Protein AF-A0A944CQL5-F1 (afdb_monomer)

Foldseek 3Di:
DPPLLVVLLVVLVVLLVLLVVLLVVCVVPVVSLVVLLVSLVVVVVQVPDVVSVVSLVVNDPVVSSVVSVVSNVVSVVSSVVSSVVVCVVCVVVVHDDDDCVVVVVVVVCCVVPVPPDD

Organism: NCBI:txid308892

Secondary structure (DSSP, 8-state):
--HHHHHHHHHHHHHHHHHHHHHHHHHH-GGGHHHHHHHHHHHHHHHH-HHHHHHHHH---HHHHHHHHHHHHHHHHHHHHHHHHHHHHHHHTTPPP--THHHHHHHHHHHHHTT---

Sequence (118 aa):
MNNFNNEIKLILQQYLEKFEAHYERLLQDNQYIEALETLMDDYSEFILNPIYEQQFNAWRDVEEKAQLIKSLQYITAQCVKQVEVIRARRLLDGQASTTGYFDNIEHCIDEEFGQCSI

Solvent-accessible surface area (backbone atoms only — not comparable to full-atom values): 6757 Å² total; per-residue (Å²): 143,73,66,61,49,57,49,50,51,50,52,54,50,53,50,43,55,49,50,54,55,44,46,57,48,32,75,76,37,73,84,43,46,65,64,43,51,52,52,50,41,56,47,51,55,50,69,68,32,68,69,52,46,54,39,53,70,64,42,76,58,61,67,62,50,52,51,52,49,52,51,40,56,52,53,52,52,51,44,53,53,52,52,50,55,52,46,55,49,36,49,76,72,72,43,86,86,86,73,70,65,50,56,58,51,51,48,54,46,41,70,74,49,65,75,67,80,127

pLDDT: mean 84.09, std 16.55, range [43.31, 98.5]

Structure (mmCIF, N/CA/C/O backbone):
data_AF-A0A944CQL5-F1
#
_entry.id   AF-A0A944CQL5-F1
#
loop_
_atom_site.group_PDB
_atom_site.id
_atom_site.type_symbol
_atom_site.label_atom_id
_atom_site.label_alt_id
_atom_site.label_comp_id
_atom_site.label_asym_id
_atom_site.label_entity_id
_atom_site.label_seq_id
_atom_site.pdbx_PDB_ins_code
_atom_site.Cartn_x
_atom_site.Cartn_y
_atom_site.Cartn_z
_atom_site.occupancy
_atom_site.B_iso_or_equiv
_atom_site.auth_seq_id
_atom_site.auth_comp_id
_atom_site.auth_asym_id
_atom_site.auth_atom_id
_atom_site.pdbx_PDB_model_num
ATOM 1 N N . MET A 1 1 ? 15.045 3.499 -25.704 1.00 43.31 1 MET A N 1
ATOM 2 C CA . MET A 1 1 ? 14.428 2.511 -24.792 1.00 43.31 1 MET A CA 1
ATOM 3 C C . MET A 1 1 ? 14.916 2.798 -23.379 1.00 43.31 1 MET A C 1
ATOM 5 O O . MET A 1 1 ? 16.031 2.419 -23.070 1.00 43.31 1 MET A O 1
ATOM 9 N N . ASN A 1 2 ? 14.153 3.566 -22.591 1.00 49.09 2 ASN A N 1
ATOM 10 C CA . ASN A 1 2 ? 14.445 3.865 -21.174 1.00 49.09 2 ASN A CA 1
ATOM 11 C C . ASN A 1 2 ? 13.191 4.298 -20.369 1.00 49.09 2 ASN A C 1
ATOM 13 O O . ASN A 1 2 ? 13.321 4.681 -19.215 1.00 49.09 2 ASN A O 1
ATOM 17 N N . ASN A 1 3 ? 11.983 4.260 -20.955 1.00 55.84 3 ASN A N 1
ATOM 18 C CA . ASN A 1 3 ? 10.783 4.836 -20.323 1.00 55.84 3 ASN A CA 1
ATOM 19 C C . ASN A 1 3 ? 10.153 3.938 -19.246 1.00 55.84 3 ASN A C 1
ATOM 21 O O . ASN A 1 3 ? 9.703 4.451 -18.231 1.00 55.84 3 ASN A O 1
ATOM 25 N N . PHE A 1 4 ? 10.179 2.614 -19.422 1.00 56.41 4 PHE A N 1
ATOM 26 C CA . PHE A 1 4 ? 9.483 1.676 -18.527 1.00 56.41 4 PHE A CA 1
ATOM 27 C C . PHE A 1 4 ? 10.070 1.615 -17.105 1.00 56.41 4 PHE A C 1
ATOM 29 O O . PHE A 1 4 ? 9.330 1.479 -16.138 1.00 56.41 4 PHE A O 1
ATOM 36 N N . ASN A 1 5 ? 11.390 1.778 -16.952 1.00 61.25 5 ASN A N 1
ATOM 37 C CA . ASN A 1 5 ? 12.034 1.735 -15.631 1.00 61.25 5 ASN A CA 1
ATOM 38 C C . ASN A 1 5 ? 11.636 2.924 -14.747 1.00 61.25 5 ASN A C 1
ATOM 40 O O . ASN A 1 5 ? 11.541 2.781 -13.532 1.00 61.25 5 ASN A O 1
ATOM 44 N N . ASN A 1 6 ? 11.394 4.091 -15.350 1.00 74.12 6 ASN A N 1
ATOM 45 C CA . ASN A 1 6 ? 10.967 5.274 -14.605 1.00 74.12 6 ASN A CA 1
ATOM 46 C C . ASN A 1 6 ? 9.493 5.186 -14.191 1.00 74.12 6 ASN A C 1
ATOM 48 O O . ASN A 1 6 ? 9.120 5.751 -13.169 1.00 74.12 6 ASN A O 1
ATOM 52 N N . GLU A 1 7 ? 8.672 4.470 -14.960 1.00 86.50 7 GLU A N 1
ATOM 53 C CA . GLU A 1 7 ? 7.234 4.349 -14.717 1.00 86.50 7 GLU A CA 1
ATOM 54 C C . GLU A 1 7 ? 6.936 3.486 -13.486 1.00 86.50 7 GLU A C 1
ATOM 56 O O . GLU A 1 7 ? 6.270 3.955 -12.565 1.00 86.50 7 GLU A O 1
ATOM 61 N N . ILE A 1 8 ? 7.513 2.279 -13.398 1.00 92.75 8 ILE A N 1
ATOM 62 C CA . ILE A 1 8 ? 7.289 1.396 -12.241 1.00 92.75 8 ILE A CA 1
ATOM 63 C C . ILE A 1 8 ? 7.814 2.005 -10.938 1.00 92.75 8 ILE A C 1
ATOM 65 O O . ILE A 1 8 ? 7.157 1.935 -9.900 1.00 92.75 8 ILE A O 1
ATOM 69 N N . LYS A 1 9 ? 8.977 2.661 -11.000 1.00 93.69 9 LYS A N 1
ATOM 70 C CA . LYS A 1 9 ? 9.554 3.388 -9.870 1.00 93.69 9 LYS A CA 1
ATOM 71 C C . LYS A 1 9 ? 8.605 4.481 -9.384 1.00 93.69 9 LYS A C 1
ATOM 73 O O . LYS A 1 9 ? 8.340 4.557 -8.188 1.00 93.69 9 LYS A O 1
ATOM 78 N N . LEU A 1 10 ? 8.096 5.309 -10.298 1.00 94.56 10 LEU A N 1
ATOM 79 C CA . LEU A 1 10 ? 7.196 6.406 -9.952 1.00 94.56 10 LEU A CA 1
ATOM 80 C C . LEU A 1 10 ? 5.908 5.885 -9.306 1.00 94.56 10 LEU A C 1
ATOM 82 O O . LEU A 1 10 ? 5.462 6.445 -8.310 1.00 94.56 10 LEU A O 1
ATOM 86 N N . ILE A 1 11 ? 5.338 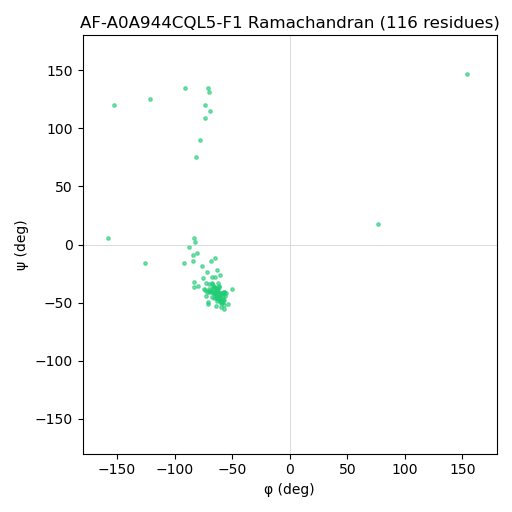4.799 -9.831 1.00 95.88 11 ILE A N 1
ATOM 87 C CA . ILE A 1 11 ? 4.137 4.179 -9.259 1.00 95.88 11 ILE A CA 1
ATOM 88 C C . ILE A 1 11 ? 4.410 3.687 -7.830 1.00 95.88 11 ILE A C 1
ATOM 90 O O . ILE A 1 11 ? 3.648 3.993 -6.917 1.00 95.88 11 ILE A O 1
ATOM 94 N N . LEU A 1 12 ? 5.523 2.982 -7.605 1.00 96.75 12 LEU A N 1
ATOM 95 C CA . LEU A 1 12 ? 5.907 2.506 -6.271 1.00 96.75 12 LEU A CA 1
ATOM 96 C C . LEU A 1 12 ? 6.156 3.661 -5.284 1.00 96.75 12 LEU A C 1
ATOM 98 O O . LEU A 1 12 ? 5.767 3.565 -4.122 1.00 96.75 12 LEU A O 1
ATOM 102 N N . GLN A 1 13 ? 6.756 4.765 -5.740 1.00 97.38 13 GLN A N 1
ATOM 103 C CA . GLN A 1 13 ? 6.922 5.979 -4.932 1.00 97.38 13 GLN A CA 1
ATOM 104 C C . GLN A 1 13 ? 5.572 6.609 -4.568 1.00 97.38 13 GLN A C 1
ATOM 106 O O . GLN A 1 13 ? 5.355 6.962 -3.414 1.00 97.38 13 GLN A O 1
ATOM 111 N N . GLN A 1 14 ? 4.635 6.676 -5.516 1.00 98.12 14 GLN A N 1
ATOM 112 C CA . GLN A 1 14 ? 3.282 7.167 -5.247 1.00 98.12 14 GLN A CA 1
ATOM 113 C C . GLN A 1 14 ? 2.537 6.284 -4.242 1.00 98.12 14 GLN A C 1
ATOM 115 O O . GLN A 1 14 ? 1.820 6.807 -3.393 1.00 98.12 14 GLN A O 1
ATOM 120 N N . TYR A 1 15 ? 2.691 4.958 -4.312 1.00 98.38 15 TYR A N 1
ATOM 121 C CA . TYR A 1 15 ? 2.127 4.069 -3.296 1.00 98.38 15 TYR A CA 1
ATOM 122 C C . TYR A 1 15 ? 2.744 4.318 -1.922 1.00 98.38 15 TYR A C 1
ATOM 124 O O . TYR A 1 15 ? 1.999 4.404 -0.952 1.00 98.38 15 TYR A O 1
ATOM 132 N N . LEU A 1 16 ? 4.067 4.491 -1.835 1.00 98.50 16 LEU A N 1
ATOM 133 C CA . LEU A 1 16 ? 4.739 4.805 -0.573 1.00 98.50 16 LEU A CA 1
ATOM 134 C C . LEU A 1 16 ? 4.168 6.085 0.057 1.00 98.50 16 LEU A C 1
ATOM 136 O O . LEU A 1 16 ? 3.714 6.045 1.198 1.00 98.50 16 LEU A O 1
ATOM 140 N N . GLU A 1 17 ? 4.098 7.177 -0.708 1.00 98.44 17 GLU A N 1
ATOM 141 C CA . GLU A 1 17 ? 3.552 8.459 -0.241 1.00 98.44 17 GLU A CA 1
ATOM 142 C C . GLU A 1 17 ? 2.083 8.340 0.197 1.00 98.44 17 GLU A C 1
ATOM 144 O O . GLU A 1 17 ? 1.678 8.890 1.224 1.00 98.44 17 GLU A O 1
ATOM 149 N N . LYS A 1 18 ? 1.266 7.595 -0.561 1.00 98.44 18 LYS A N 1
ATOM 150 C CA . LYS A 1 18 ? -0.132 7.334 -0.194 1.00 98.44 18 LYS A CA 1
ATOM 151 C C . LYS A 1 18 ? -0.223 6.541 1.107 1.00 98.44 18 LYS A C 1
ATOM 153 O O . LYS A 1 18 ? -1.005 6.919 1.975 1.00 98.44 18 LYS A O 1
ATOM 158 N N . PHE A 1 19 ? 0.563 5.478 1.270 1.00 98.38 19 PHE A N 1
ATOM 159 C CA . PHE A 1 19 ? 0.546 4.676 2.492 1.00 98.38 19 PHE A CA 1
ATOM 160 C C . PHE A 1 19 ? 0.950 5.502 3.709 1.00 98.38 19 PHE A C 1
ATOM 162 O O . PHE A 1 19 ? 0.250 5.460 4.716 1.00 98.38 19 PHE A O 1
ATOM 169 N N . GLU A 1 20 ? 2.017 6.296 3.610 1.00 98.31 20 GLU A N 1
ATOM 170 C CA . GLU A 1 20 ? 2.455 7.189 4.687 1.00 98.31 20 GLU A CA 1
ATOM 171 C C . GLU A 1 20 ? 1.343 8.180 5.069 1.00 98.31 20 GLU A C 1
ATOM 173 O O . GLU A 1 20 ? 0.953 8.257 6.235 1.00 98.31 20 GLU A O 1
ATOM 178 N N . ALA A 1 21 ? 0.742 8.857 4.086 1.00 97.88 21 ALA A N 1
ATOM 179 C CA . ALA A 1 21 ? -0.316 9.834 4.334 1.00 97.88 21 ALA A CA 1
ATOM 180 C C . ALA A 1 21 ? -1.595 9.211 4.927 1.00 97.88 21 ALA A C 1
ATOM 182 O O . ALA A 1 21 ? -2.211 9.783 5.830 1.00 97.88 21 ALA A O 1
ATOM 183 N N . HIS A 1 22 ? -2.027 8.051 4.423 1.00 97.31 22 HIS A N 1
ATOM 184 C CA . HIS A 1 22 ? -3.213 7.363 4.938 1.00 97.31 22 HIS A CA 1
ATOM 185 C C . HIS A 1 22 ? -2.969 6.781 6.332 1.00 97.31 22 HIS A C 1
ATOM 187 O O . HIS A 1 22 ? -3.849 6.874 7.188 1.00 97.31 22 HIS A O 1
ATOM 193 N N . TYR A 1 23 ? -1.775 6.245 6.586 1.00 97.38 23 TYR A N 1
ATOM 194 C CA . TYR A 1 23 ? -1.387 5.749 7.900 1.00 97.38 23 TYR A CA 1
ATOM 195 C C . TYR A 1 23 ? -1.376 6.870 8.945 1.00 97.38 23 TYR A C 1
ATOM 197 O O . TYR A 1 23 ? -1.980 6.724 10.006 1.00 97.38 23 TYR A O 1
ATOM 205 N N . GLU A 1 24 ? -0.780 8.025 8.634 1.00 96.94 24 GLU A N 1
ATOM 206 C CA . GLU A 1 24 ? -0.787 9.187 9.532 1.00 96.94 24 GLU A CA 1
ATOM 207 C C . GLU A 1 24 ? -2.205 9.671 9.856 1.00 96.94 24 GLU A C 1
ATOM 209 O O . GLU A 1 24 ? -2.514 9.952 11.016 1.00 96.94 24 GLU A O 1
ATOM 214 N N . ARG A 1 25 ? -3.093 9.731 8.854 1.00 95.50 25 ARG A N 1
ATOM 215 C CA . ARG A 1 25 ? -4.506 10.087 9.066 1.00 95.50 25 ARG A CA 1
ATOM 216 C C . ARG A 1 25 ? -5.225 9.071 9.943 1.00 95.50 25 ARG A C 1
ATOM 218 O O . ARG A 1 25 ? -5.975 9.471 10.828 1.00 95.50 25 ARG A O 1
ATOM 225 N N . LEU A 1 26 ? -4.973 7.780 9.732 1.00 94.69 26 LEU A N 1
ATOM 226 C CA . LEU A 1 26 ? -5.584 6.717 10.525 1.00 94.69 26 LEU A CA 1
ATOM 227 C C . LEU A 1 26 ? -5.165 6.781 11.998 1.00 94.69 26 LEU A C 1
ATOM 229 O O . LEU A 1 26 ? -5.985 6.542 12.879 1.00 94.69 26 LEU A O 1
ATOM 233 N N . LEU A 1 27 ? -3.906 7.132 12.278 1.00 93.88 27 LEU A N 1
ATOM 234 C CA . LEU A 1 27 ? -3.426 7.314 13.652 1.00 93.88 27 LEU A CA 1
ATOM 235 C C . LEU A 1 27 ? -4.114 8.480 14.376 1.00 93.88 27 LEU A C 1
ATOM 237 O O . LEU A 1 27 ? -4.209 8.464 15.603 1.00 93.88 27 LEU A O 1
ATOM 241 N N . GLN A 1 28 ? -4.569 9.491 13.635 1.00 94.06 28 GLN A N 1
ATOM 242 C CA . GLN A 1 28 ? -5.314 10.621 14.189 1.00 94.06 28 GLN A CA 1
ATOM 243 C C . GLN A 1 28 ? -6.798 10.294 14.351 1.00 94.06 28 GLN A C 1
ATOM 245 O O . GLN A 1 28 ? -7.420 10.746 15.313 1.00 94.06 28 GLN A O 1
ATOM 250 N N . ASP A 1 29 ? -7.362 9.523 13.420 1.00 92.00 29 ASP A N 1
ATOM 251 C CA . ASP A 1 29 ? -8.780 9.205 13.403 1.00 92.00 29 ASP A CA 1
ATOM 252 C C . ASP A 1 29 ? -9.077 7.856 12.728 1.00 92.00 29 ASP A C 1
ATOM 254 O O . ASP A 1 29 ? -8.852 7.649 11.532 1.00 92.00 29 ASP A O 1
ATOM 258 N N . ASN A 1 30 ? -9.678 6.949 13.501 1.00 89.56 30 ASN A N 1
ATOM 259 C CA . ASN A 1 30 ? -10.044 5.610 13.048 1.00 89.56 30 ASN A CA 1
ATOM 260 C C . ASN A 1 30 ? -11.117 5.607 11.942 1.00 89.56 30 ASN A C 1
ATOM 262 O O . ASN A 1 30 ? -11.341 4.558 11.335 1.00 89.56 30 ASN A O 1
ATOM 266 N N . GLN A 1 31 ? -11.788 6.732 11.660 1.00 89.50 31 GLN A N 1
ATOM 267 C CA . GLN A 1 31 ? -12.753 6.818 10.558 1.00 89.50 31 GLN A CA 1
ATOM 268 C C . GLN A 1 31 ? -12.109 6.598 9.179 1.00 89.50 31 GLN A C 1
ATOM 270 O O . GLN A 1 31 ? -12.792 6.203 8.240 1.00 89.50 31 GLN A O 1
ATOM 275 N N . TYR A 1 32 ? -10.793 6.799 9.053 1.00 91.81 32 TYR A N 1
ATOM 276 C CA . TYR A 1 32 ? -10.070 6.633 7.788 1.00 91.81 32 TYR A CA 1
ATOM 277 C C . TYR A 1 32 ? -9.674 5.184 7.470 1.00 91.81 32 TYR A C 1
ATOM 279 O O . TYR A 1 32 ? -8.975 4.956 6.482 1.00 91.81 32 TYR A O 1
ATOM 287 N N . ILE A 1 33 ? -10.104 4.206 8.276 1.00 92.50 33 ILE A N 1
ATOM 288 C CA . ILE A 1 33 ? -9.733 2.798 8.080 1.00 92.50 33 ILE A CA 1
ATOM 289 C C . ILE A 1 33 ? -10.140 2.278 6.700 1.00 92.50 33 ILE A C 1
ATOM 291 O O . ILE A 1 33 ? -9.309 1.686 6.024 1.00 92.50 33 ILE A O 1
ATOM 295 N N . GLU A 1 34 ? -11.353 2.586 6.238 1.00 90.94 34 GLU A N 1
ATOM 296 C CA . GLU A 1 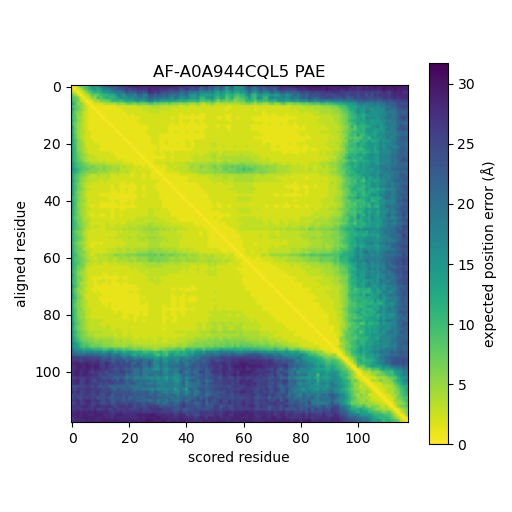34 ? -11.869 2.117 4.942 1.00 90.94 34 GLU A CA 1
ATOM 297 C C . GLU A 1 34 ? -11.014 2.624 3.773 1.00 90.94 34 GLU A C 1
ATOM 299 O O . GLU A 1 34 ? -10.765 1.912 2.800 1.00 90.94 34 GLU A O 1
ATOM 304 N N . ALA A 1 35 ? -10.500 3.853 3.883 1.00 92.62 35 ALA A N 1
ATOM 305 C CA . ALA A 1 35 ? -9.630 4.432 2.869 1.00 92.62 35 ALA A CA 1
ATOM 306 C C . ALA A 1 35 ? -8.251 3.753 2.836 1.00 92.62 35 ALA A C 1
ATOM 308 O O . ALA A 1 35 ? -7.652 3.648 1.768 1.00 92.62 35 ALA A O 1
ATOM 309 N N . LEU A 1 36 ? -7.736 3.314 3.990 1.00 94.50 36 LEU A N 1
ATOM 310 C CA . LEU A 1 36 ? -6.483 2.563 4.048 1.00 94.50 36 LEU A CA 1
ATOM 311 C C . LEU A 1 36 ? -6.667 1.119 3.560 1.00 94.50 36 LEU A C 1
ATOM 313 O O . LEU A 1 36 ? -5.806 0.624 2.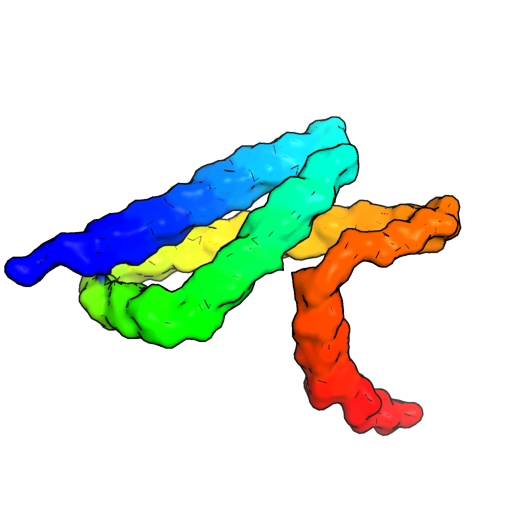842 1.00 94.5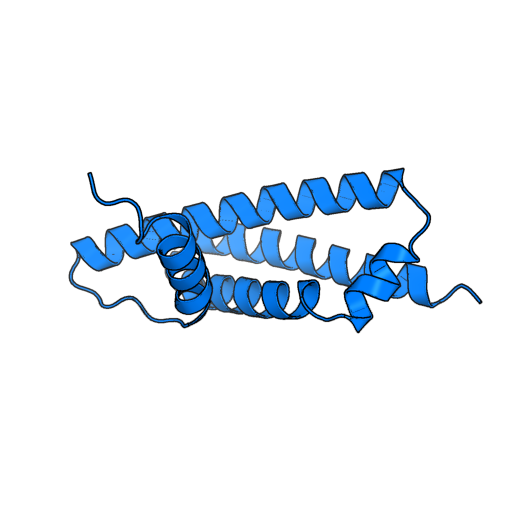0 36 LEU A O 1
ATOM 317 N N . GLU A 1 37 ? -7.790 0.477 3.887 1.00 92.69 37 GLU A N 1
ATOM 318 C CA . GLU A 1 37 ? -8.145 -0.854 3.373 1.00 92.69 37 GLU A CA 1
ATOM 319 C C . GLU A 1 37 ? -8.258 -0.848 1.846 1.00 92.69 37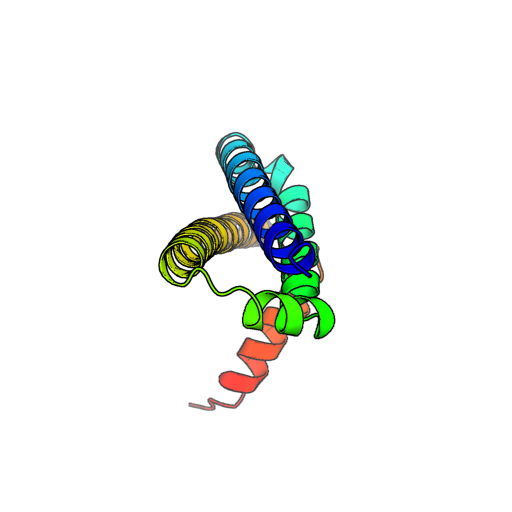 GLU A C 1
ATOM 321 O O . GLU A 1 37 ? -7.613 -1.657 1.188 1.00 92.69 37 GLU A O 1
ATOM 326 N N . THR A 1 38 ? -8.953 0.142 1.278 1.00 94.31 38 THR A N 1
ATOM 327 C CA . THR A 1 38 ? -9.052 0.309 -0.183 1.00 94.31 38 THR A CA 1
ATOM 328 C C . THR A 1 38 ? -7.672 0.479 -0.828 1.00 94.31 38 THR A C 1
ATOM 330 O O . THR A 1 38 ? -7.383 -0.114 -1.861 1.00 94.31 38 THR A O 1
ATOM 333 N N . LEU A 1 39 ? -6.775 1.258 -0.209 1.00 96.62 39 LEU A N 1
ATOM 334 C CA . LEU A 1 39 ? -5.409 1.422 -0.716 1.00 96.62 39 LEU A CA 1
ATOM 335 C C . LEU A 1 39 ? -4.600 0.115 -0.645 1.00 96.62 39 LEU A C 1
ATOM 337 O O . LEU A 1 39 ? -3.769 -0.139 -1.517 1.00 96.62 39 LEU A O 1
ATOM 341 N N . MET A 1 40 ? -4.815 -0.695 0.396 1.00 94.00 40 MET A N 1
ATOM 342 C CA . MET A 1 40 ? -4.188 -2.010 0.537 1.00 94.00 40 MET A CA 1
ATOM 343 C C . MET A 1 40 ? -4.693 -2.987 -0.531 1.00 94.00 40 MET A C 1
ATOM 345 O O . MET A 1 40 ? -3.864 -3.671 -1.131 1.00 94.00 40 MET A O 1
ATOM 349 N N . ASP A 1 41 ? -5.996 -2.989 -0.820 1.00 93.19 41 ASP A N 1
ATOM 350 C CA . ASP A 1 41 ? -6.605 -3.735 -1.930 1.00 93.19 41 ASP A CA 1
ATOM 351 C C . ASP A 1 41 ? -5.988 -3.341 -3.280 1.00 93.19 41 ASP A C 1
ATOM 353 O O . ASP A 1 41 ? -5.425 -4.188 -3.980 1.00 93.19 41 ASP A O 1
ATOM 357 N N . ASP A 1 42 ? -6.002 -2.043 -3.602 1.00 95.69 42 ASP A N 1
ATOM 358 C CA . ASP A 1 42 ? -5.451 -1.501 -4.851 1.00 95.69 42 ASP A CA 1
ATOM 359 C C . ASP A 1 42 ? -3.966 -1.858 -5.020 1.00 95.69 42 ASP A C 1
ATOM 361 O O . ASP A 1 42 ? -3.492 -2.150 -6.122 1.00 95.69 42 ASP A O 1
ATOM 365 N N . TYR A 1 43 ? -3.193 -1.795 -3.932 1.00 95.81 43 TYR A N 1
ATOM 366 C CA . TYR A 1 43 ? -1.775 -2.140 -3.956 1.00 95.81 43 TYR A CA 1
ATOM 367 C C . TYR A 1 43 ? -1.556 -3.642 -4.151 1.00 95.81 43 TYR A C 1
ATOM 369 O O . TYR A 1 43 ? -0.664 -4.031 -4.906 1.00 95.81 43 TYR A O 1
ATOM 377 N N . SER A 1 44 ? -2.369 -4.485 -3.511 1.00 92.69 44 SER A N 1
ATOM 378 C CA . SER A 1 44 ? -2.317 -5.936 -3.683 1.00 92.69 44 SER A CA 1
ATOM 379 C C . SER A 1 44 ? -2.641 -6.357 -5.115 1.00 92.69 44 SER A C 1
ATOM 381 O O . SER A 1 44 ? -1.904 -7.159 -5.689 1.00 92.69 44 SER A O 1
ATOM 383 N N . GLU A 1 45 ? -3.669 -5.777 -5.736 1.00 94.44 45 GLU A N 1
ATOM 384 C CA . GLU A 1 45 ? -3.966 -6.023 -7.152 1.00 94.44 45 GLU A CA 1
ATOM 385 C C . GLU A 1 45 ? -2.804 -5.571 -8.051 1.00 94.44 45 GLU A C 1
ATOM 387 O O . GLU A 1 45 ? -2.389 -6.291 -8.965 1.00 94.44 45 GLU A O 1
ATOM 392 N N . PHE A 1 46 ? -2.222 -4.407 -7.758 1.00 94.56 46 PHE A N 1
ATOM 393 C CA . PHE A 1 46 ? -1.077 -3.880 -8.491 1.00 94.56 46 PHE A CA 1
ATOM 394 C C . PHE A 1 46 ? 0.148 -4.810 -8.439 1.00 94.56 46 PHE A C 1
ATOM 396 O O . PHE A 1 46 ? 0.716 -5.110 -9.492 1.00 94.56 46 PHE A O 1
ATOM 403 N N . ILE A 1 47 ? 0.558 -5.290 -7.257 1.00 91.88 47 ILE A N 1
ATOM 404 C CA . ILE A 1 47 ? 1.759 -6.140 -7.129 1.00 91.88 47 ILE A CA 1
ATOM 405 C C . ILE A 1 47 ? 1.560 -7.551 -7.693 1.00 91.88 47 ILE A C 1
ATOM 407 O O . ILE A 1 47 ? 2.541 -8.192 -8.067 1.00 91.88 47 ILE A O 1
ATOM 411 N N . LEU A 1 48 ? 0.314 -8.029 -7.771 1.00 92.12 48 LEU A N 1
ATOM 412 C CA . LEU A 1 48 ? -0.034 -9.323 -8.365 1.00 92.12 48 LEU A CA 1
ATOM 413 C C . LEU A 1 48 ? -0.202 -9.254 -9.889 1.00 92.12 48 LEU A C 1
ATOM 415 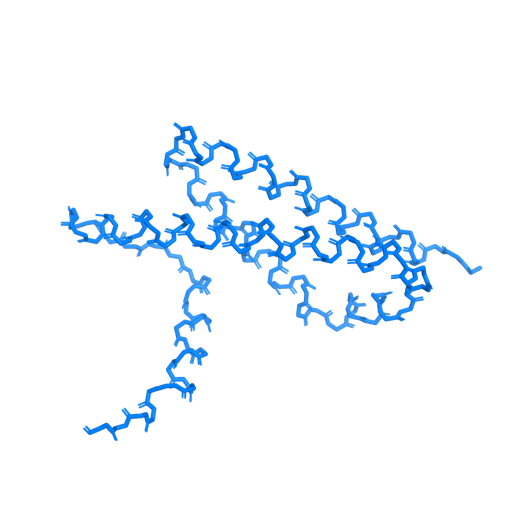O O . LEU A 1 48 ? -0.319 -10.288 -10.547 1.00 92.12 48 LEU A O 1
ATOM 419 N N . ASN A 1 49 ? -0.208 -8.056 -10.476 1.00 92.69 49 ASN A N 1
ATOM 420 C CA . ASN A 1 49 ? -0.371 -7.889 -11.911 1.00 92.69 49 ASN A CA 1
ATOM 421 C C . ASN A 1 49 ? 0.915 -8.296 -12.671 1.00 92.69 49 ASN A C 1
ATOM 423 O O . ASN A 1 49 ? 1.954 -7.638 -12.523 1.00 92.69 49 ASN A O 1
ATOM 427 N N . PRO A 1 50 ? 0.853 -9.291 -13.579 1.00 92.31 50 PRO A N 1
ATOM 428 C CA . PRO A 1 50 ? 2.032 -9.782 -14.301 1.00 92.31 50 PRO A CA 1
ATOM 429 C C . PRO A 1 50 ? 2.737 -8.719 -15.155 1.00 92.31 50 PRO A C 1
ATOM 431 O O . PRO A 1 50 ? 3.937 -8.814 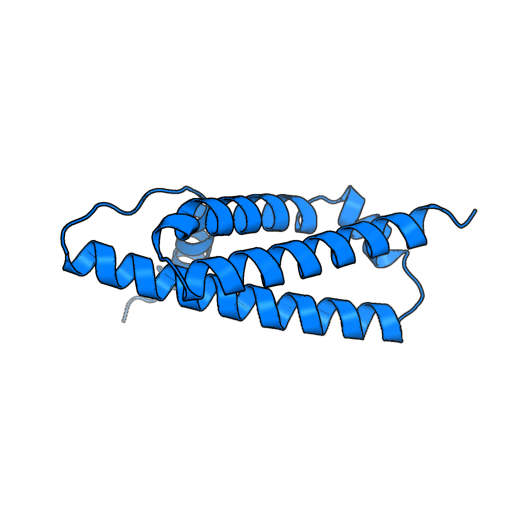-15.414 1.00 92.31 50 PRO A O 1
ATOM 434 N N . ILE A 1 51 ? 2.011 -7.692 -15.610 1.00 90.56 51 ILE A N 1
ATOM 435 C CA . ILE A 1 51 ? 2.592 -6.591 -16.388 1.00 90.56 51 ILE A CA 1
ATOM 436 C C . ILE A 1 51 ? 3.529 -5.766 -15.500 1.00 90.56 51 ILE A C 1
ATOM 438 O O . ILE A 1 51 ? 4.647 -5.446 -15.913 1.00 90.56 51 ILE A O 1
ATOM 442 N N . TYR A 1 52 ? 3.099 -5.439 -14.281 1.00 90.50 52 TYR A N 1
ATOM 443 C CA . TYR A 1 52 ? 3.911 -4.664 -13.344 1.00 90.50 52 TYR A CA 1
ATOM 444 C C . TYR A 1 52 ? 5.056 -5.494 -12.763 1.00 90.50 52 TYR A C 1
ATOM 446 O O . TYR A 1 52 ? 6.154 -4.962 -12.603 1.00 90.50 52 TYR A O 1
ATOM 454 N N . GLU A 1 53 ? 4.868 -6.803 -12.573 1.00 91.44 53 GLU A N 1
ATOM 455 C CA . GLU A 1 53 ? 5.954 -7.721 -12.214 1.00 91.44 53 GLU A CA 1
ATOM 456 C C . GLU A 1 53 ? 7.082 -7.703 -13.263 1.00 91.44 53 GLU A C 1
ATOM 458 O O . GLU A 1 53 ? 8.262 -7.553 -12.930 1.00 91.44 53 GLU A O 1
ATOM 463 N N . GLN A 1 54 ? 6.741 -7.788 -14.554 1.00 90.88 54 GLN A N 1
ATOM 464 C CA . GLN A 1 54 ? 7.729 -7.721 -15.635 1.00 90.88 54 GLN A CA 1
ATOM 465 C C . GLN A 1 54 ? 8.481 -6.385 -15.653 1.00 90.88 54 GLN A C 1
ATOM 467 O O . GLN A 1 54 ? 9.706 -6.368 -15.804 1.00 90.88 54 GLN A O 1
ATOM 472 N N . GLN A 1 55 ? 7.774 -5.265 -15.473 1.00 91.69 55 GLN A N 1
ATOM 473 C CA . GLN A 1 55 ? 8.397 -3.939 -15.408 1.00 91.69 55 GLN A CA 1
ATOM 474 C C . GLN A 1 55 ? 9.314 -3.803 -14.189 1.00 91.69 55 GLN A C 1
ATOM 476 O O . GLN A 1 55 ? 10.434 -3.302 -14.303 1.00 91.69 55 GLN A O 1
ATOM 481 N N . PHE A 1 56 ? 8.880 -4.309 -13.037 1.00 92.12 56 PHE A N 1
ATOM 482 C CA . PHE A 1 56 ? 9.679 -4.341 -11.821 1.00 92.12 56 PHE A CA 1
ATOM 483 C C . PHE A 1 56 ? 10.957 -5.164 -12.010 1.00 92.12 56 PHE A C 1
ATOM 485 O O . PHE A 1 56 ? 12.041 -4.728 -11.618 1.00 92.12 56 PHE A O 1
ATOM 492 N N . ASN A 1 57 ? 10.874 -6.325 -12.659 1.00 91.56 57 ASN A N 1
ATOM 493 C CA . ASN A 1 57 ? 12.032 -7.166 -12.968 1.00 91.56 57 ASN A CA 1
ATOM 494 C C . ASN A 1 57 ? 12.984 -6.525 -13.991 1.00 91.56 57 ASN A C 1
ATOM 496 O O . ASN A 1 57 ? 14.192 -6.759 -13.933 1.00 91.56 57 ASN A O 1
ATOM 500 N N . ALA A 1 58 ? 12.476 -5.671 -14.883 1.00 90.94 58 ALA A N 1
ATOM 501 C CA . ALA A 1 58 ? 13.287 -4.907 -15.830 1.00 90.94 58 ALA A CA 1
ATOM 502 C C . ALA A 1 58 ? 14.021 -3.704 -15.198 1.00 90.94 58 ALA A C 1
ATOM 504 O O . ALA A 1 58 ? 15.003 -3.214 -15.773 1.00 90.94 58 ALA A O 1
ATOM 505 N N . TRP A 1 59 ? 13.591 -3.241 -14.017 1.00 91.75 59 TRP A N 1
ATOM 506 C CA . TRP A 1 59 ? 14.231 -2.141 -13.297 1.00 91.75 59 TRP A CA 1
ATOM 507 C C . TRP A 1 59 ? 15.612 -2.550 -12.757 1.00 91.75 59 TRP A C 1
ATOM 509 O O . TRP A 1 59 ? 15.737 -3.426 -11.900 1.00 91.75 59 TRP A O 1
ATOM 519 N N . ARG A 1 60 ? 16.663 -1.904 -13.288 1.00 90.75 60 ARG A N 1
ATOM 520 C CA . ARG A 1 60 ? 18.075 -2.279 -13.077 1.00 90.75 60 ARG A CA 1
ATOM 521 C C . ARG A 1 60 ? 18.778 -1.604 -11.903 1.00 90.75 60 ARG A C 1
ATOM 523 O O . ARG A 1 60 ? 19.865 -2.051 -11.548 1.00 90.75 60 ARG A O 1
ATOM 530 N N . ASP A 1 61 ? 18.226 -0.528 -11.349 1.00 92.50 61 ASP A N 1
ATOM 531 C CA . ASP A 1 61 ? 18.852 0.151 -10.212 1.00 92.50 61 ASP A CA 1
ATOM 532 C C . ASP A 1 61 ? 18.574 -0.650 -8.937 1.00 92.50 61 ASP A C 1
ATOM 534 O O . ASP A 1 61 ? 17.532 -0.498 -8.306 1.00 92.50 61 ASP A O 1
ATOM 538 N N . VAL A 1 62 ? 19.467 -1.591 -8.623 1.00 90.94 62 VAL A N 1
ATOM 539 C CA . VAL A 1 62 ? 19.263 -2.573 -7.549 1.00 90.94 62 VAL A CA 1
ATOM 540 C C . VAL A 1 62 ? 19.225 -1.910 -6.173 1.00 90.94 62 VAL A C 1
ATOM 542 O O . VAL A 1 62 ? 18.450 -2.343 -5.323 1.00 90.94 62 VAL A O 1
ATOM 545 N N . GLU A 1 63 ? 20.040 -0.879 -5.949 1.00 94.00 63 GLU A N 1
ATOM 546 C CA . GLU A 1 63 ? 20.125 -0.199 -4.655 1.00 94.00 63 GLU A CA 1
ATOM 547 C C . GLU A 1 63 ? 18.863 0.625 -4.396 1.00 94.00 63 GLU A C 1
ATOM 549 O O . GLU A 1 63 ? 18.210 0.438 -3.367 1.00 94.00 63 GLU A O 1
ATOM 554 N N . GLU A 1 64 ? 18.452 1.448 -5.365 1.00 92.56 64 GLU A N 1
ATOM 555 C CA . GLU A 1 64 ? 17.229 2.240 -5.247 1.00 92.56 64 GLU A CA 1
ATOM 556 C C . GLU A 1 64 ? 15.984 1.346 -5.152 1.00 92.56 64 GLU A C 1
ATOM 558 O O . GLU A 1 64 ? 15.106 1.571 -4.314 1.00 92.56 64 GLU A O 1
ATOM 563 N N . 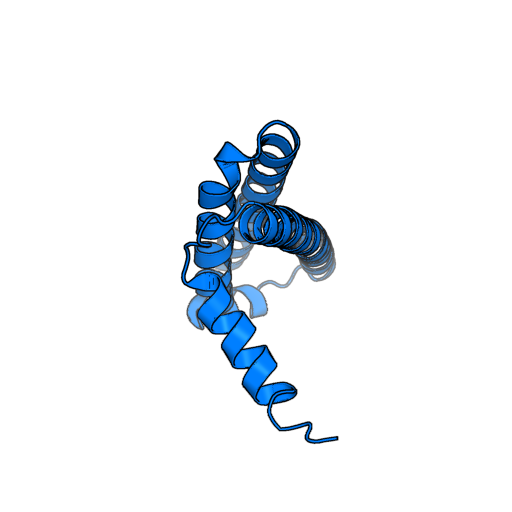LYS A 1 65 ? 15.936 0.275 -5.954 1.00 93.75 65 LYS A N 1
ATOM 564 C CA . LYS A 1 65 ? 14.874 -0.735 -5.903 1.00 93.75 65 LYS A CA 1
ATOM 565 C C . LYS A 1 65 ? 14.788 -1.390 -4.528 1.00 93.75 65 LYS A C 1
ATOM 567 O O . LYS A 1 65 ? 13.698 -1.479 -3.966 1.00 93.75 65 LYS A O 1
ATOM 572 N N . ALA A 1 66 ? 15.914 -1.826 -3.963 1.00 94.56 66 ALA A N 1
ATOM 573 C CA . ALA A 1 66 ? 15.942 -2.451 -2.644 1.00 94.56 66 ALA A CA 1
ATOM 574 C C . ALA A 1 66 ? 15.507 -1.481 -1.537 1.00 94.56 66 ALA A C 1
ATOM 576 O O . ALA A 1 66 ? 14.748 -1.868 -0.647 1.00 94.56 66 ALA A O 1
ATOM 577 N N . GLN A 1 67 ? 15.945 -0.220 -1.600 1.00 96.19 67 GLN A N 1
ATOM 578 C CA . GLN A 1 67 ? 15.551 0.800 -0.632 1.00 96.19 67 GLN A CA 1
ATOM 579 C C . GLN A 1 67 ? 14.044 1.072 -0.683 1.00 96.19 67 GLN A C 1
ATOM 581 O O . GLN A 1 67 ? 13.391 1.055 0.360 1.00 96.19 67 GLN A O 1
ATOM 586 N N . LEU A 1 68 ? 13.484 1.272 -1.879 1.00 95.81 68 LEU A N 1
ATOM 587 C CA . LEU A 1 68 ? 12.060 1.561 -2.046 1.00 95.81 68 LEU A CA 1
ATOM 588 C C . LEU A 1 68 ? 11.183 0.395 -1.576 1.00 95.81 68 LEU A C 1
ATOM 590 O O . LEU A 1 68 ? 10.209 0.609 -0.856 1.00 95.81 68 LEU A O 1
ATOM 594 N N . ILE A 1 69 ? 11.560 -0.841 -1.913 1.00 95.69 69 ILE A N 1
ATOM 595 C CA . ILE A 1 69 ? 10.849 -2.037 -1.447 1.00 95.69 69 ILE A CA 1
ATOM 596 C C . ILE A 1 69 ? 10.902 -2.165 0.069 1.00 95.69 69 ILE A C 1
ATOM 598 O O . ILE A 1 69 ? 9.882 -2.467 0.683 1.00 95.69 69 ILE A O 1
ATOM 602 N N . LYS A 1 70 ? 12.050 -1.893 0.692 1.00 97.31 70 LYS A N 1
ATOM 603 C CA . LYS A 1 70 ? 12.166 -1.935 2.151 1.00 97.31 70 LYS A CA 1
ATOM 604 C C . LYS A 1 70 ? 11.247 -0.910 2.822 1.00 97.31 70 LYS A C 1
ATOM 606 O O . LYS A 1 70 ? 10.617 -1.236 3.826 1.00 97.31 70 LYS A O 1
ATOM 611 N N . SER A 1 71 ? 11.151 0.300 2.270 1.00 97.56 71 SER A N 1
ATOM 612 C CA . SER A 1 71 ? 10.235 1.331 2.772 1.00 97.56 71 SER A CA 1
ATOM 613 C C . SER A 1 71 ? 8.774 0.915 2.621 1.00 97.56 71 SER A C 1
ATOM 615 O O . SER A 1 71 ? 8.022 0.998 3.590 1.00 97.56 71 SER A O 1
ATOM 617 N N . LEU A 1 72 ? 8.391 0.395 1.449 1.00 97.88 72 LEU A N 1
ATOM 618 C CA . LEU A 1 72 ? 7.040 -0.112 1.197 1.00 97.88 72 LEU A CA 1
ATOM 619 C C . LEU A 1 72 ? 6.678 -1.249 2.154 1.00 97.88 72 LEU A C 1
ATOM 621 O O . LEU A 1 72 ? 5.671 -1.155 2.841 1.00 97.88 72 LEU A O 1
ATOM 625 N N . GLN A 1 73 ? 7.533 -2.266 2.282 1.00 96.19 73 GLN A N 1
ATOM 626 C CA . GLN A 1 73 ? 7.330 -3.378 3.217 1.00 96.19 73 GLN A CA 1
ATOM 627 C C . GLN A 1 73 ? 7.140 -2.896 4.656 1.00 96.19 73 GLN A C 1
ATOM 629 O O . GLN A 1 73 ? 6.292 -3.414 5.382 1.00 96.19 73 GLN A O 1
ATOM 634 N N . TYR A 1 74 ? 7.932 -1.907 5.079 1.00 97.56 74 TYR A N 1
ATOM 635 C CA . TYR A 1 74 ? 7.820 -1.349 6.417 1.00 97.56 74 TYR A CA 1
ATOM 636 C C . TYR A 1 74 ? 6.469 -0.659 6.629 1.00 97.56 74 TYR A C 1
ATOM 638 O O . TYR A 1 74 ? 5.770 -0.996 7.588 1.00 97.56 74 TYR A O 1
ATOM 646 N N . ILE A 1 75 ? 6.084 0.275 5.750 1.00 97.94 75 ILE A N 1
ATOM 647 C CA . ILE A 1 75 ? 4.847 1.041 5.936 1.00 97.94 75 ILE A CA 1
ATOM 648 C C . ILE A 1 75 ? 3.604 0.162 5.765 1.00 97.94 75 ILE A C 1
ATOM 650 O O . ILE A 1 75 ? 2.687 0.265 6.578 1.00 97.94 75 ILE A O 1
ATOM 654 N N . THR A 1 76 ? 3.581 -0.764 4.800 1.00 96.44 76 THR A N 1
ATOM 655 C CA . THR A 1 76 ? 2.429 -1.657 4.599 1.00 96.44 76 THR A CA 1
ATOM 656 C C . THR A 1 76 ? 2.242 -2.594 5.788 1.00 96.44 76 THR A C 1
ATOM 658 O O . THR A 1 76 ? 1.112 -2.815 6.212 1.00 96.44 76 THR A O 1
ATOM 661 N N . ALA A 1 77 ? 3.327 -3.081 6.404 1.00 96.06 77 ALA A N 1
ATOM 662 C CA . ALA A 1 77 ? 3.240 -3.872 7.632 1.00 96.06 77 ALA A CA 1
ATOM 663 C C . ALA A 1 77 ? 2.655 -3.068 8.808 1.00 96.06 77 ALA A C 1
ATOM 665 O O . ALA A 1 77 ? 1.876 -3.610 9.596 1.00 96.06 77 ALA A O 1
ATOM 666 N N . GLN A 1 78 ? 2.989 -1.775 8.929 1.00 96.69 78 GLN A N 1
ATOM 667 C CA . GLN A 1 78 ? 2.359 -0.907 9.932 1.00 96.69 78 GLN A CA 1
ATOM 668 C C . GLN A 1 78 ? 0.867 -0.695 9.643 1.00 96.69 78 GLN A C 1
ATOM 670 O O . GLN A 1 78 ? 0.056 -0.755 10.567 1.00 96.69 78 GLN A O 1
ATOM 675 N N . CYS A 1 79 ? 0.505 -0.498 8.372 1.00 95.56 79 CYS A N 1
ATOM 676 C CA . CYS A 1 79 ? -0.881 -0.328 7.939 1.00 95.56 79 CYS A CA 1
ATOM 677 C C . CYS A 1 79 ? -1.733 -1.548 8.301 1.00 95.56 79 CYS A C 1
ATOM 679 O O . CYS A 1 79 ? -2.712 -1.398 9.029 1.00 95.56 79 CYS A O 1
ATOM 681 N N . VAL A 1 80 ? -1.305 -2.749 7.891 1.00 94.31 80 VAL A N 1
ATOM 682 C CA . VAL A 1 80 ? -1.981 -4.020 8.213 1.00 94.31 80 VAL A CA 1
ATOM 683 C C . VAL A 1 80 ? -2.171 -4.153 9.720 1.00 94.31 80 VAL A C 1
ATOM 685 O O . VAL A 1 80 ? -3.283 -4.355 10.195 1.00 94.31 80 VAL A O 1
ATOM 688 N N . LYS A 1 81 ? -1.097 -3.966 10.496 1.00 95.31 81 LYS A N 1
ATOM 689 C CA . LYS A 1 81 ? -1.157 -4.065 11.957 1.00 95.31 81 LYS A CA 1
ATOM 690 C C . LYS A 1 81 ? -2.200 -3.118 12.557 1.00 95.31 81 LYS A C 1
ATOM 692 O O . LYS A 1 81 ? -2.924 -3.511 13.468 1.00 95.31 81 LYS A O 1
ATOM 697 N N . GLN A 1 82 ? -2.257 -1.872 12.092 1.00 94.12 82 GLN A N 1
ATOM 698 C CA . GLN A 1 82 ? -3.178 -0.878 12.637 1.00 94.12 82 GLN A CA 1
ATOM 699 C C . GLN A 1 82 ? -4.632 -1.160 12.243 1.00 94.12 82 GLN A C 1
ATOM 701 O O . GLN A 1 82 ? -5.518 -1.047 13.091 1.00 94.12 82 GLN A O 1
ATOM 706 N N . VAL A 1 83 ? -4.870 -1.567 10.994 1.00 92.06 83 VAL A N 1
ATOM 707 C CA . VAL A 1 83 ? -6.185 -2.011 10.509 1.00 92.06 83 VAL A CA 1
ATOM 708 C C . VAL A 1 83 ? -6.697 -3.171 11.366 1.00 92.06 83 VAL A C 1
ATOM 710 O O . VAL A 1 83 ? -7.805 -3.094 11.898 1.00 92.06 83 VAL A O 1
ATOM 713 N N . GLU A 1 84 ? -5.854 -4.171 11.624 1.00 91.00 84 GLU A N 1
ATOM 714 C CA . GLU A 1 84 ? -6.207 -5.329 12.451 1.00 91.00 84 GLU A CA 1
ATOM 715 C C . GLU A 1 84 ? -6.520 -4.968 13.903 1.00 91.00 84 GLU A C 1
ATOM 717 O O . GLU A 1 84 ? -7.480 -5.470 14.490 1.00 91.00 84 GLU A O 1
ATOM 722 N N . VAL A 1 85 ? -5.772 -4.033 14.492 1.00 92.69 85 VAL A N 1
ATOM 723 C CA . VAL A 1 85 ? -6.061 -3.533 15.845 1.00 92.69 85 VAL A CA 1
ATOM 724 C C . VAL A 1 85 ? -7.436 -2.864 15.911 1.00 92.69 85 VAL A C 1
ATOM 726 O O . VAL A 1 85 ? -8.180 -3.068 16.877 1.00 92.69 85 VAL A O 1
ATOM 729 N N . ILE A 1 86 ? -7.792 -2.064 14.904 1.00 90.88 86 ILE A N 1
ATOM 730 C CA . ILE A 1 86 ? -9.092 -1.387 14.862 1.00 90.88 86 ILE A CA 1
ATOM 731 C C . ILE A 1 86 ? -10.214 -2.402 14.629 1.00 90.88 86 ILE A C 1
ATOM 733 O O . ILE A 1 86 ? -11.244 -2.320 15.297 1.00 90.88 86 ILE A O 1
ATOM 737 N N . ARG A 1 87 ? -10.014 -3.386 13.749 1.00 87.19 87 ARG A N 1
ATOM 738 C CA . ARG A 1 87 ? -10.970 -4.476 13.505 1.00 87.19 87 ARG A CA 1
ATOM 739 C C . ARG A 1 87 ? -11.234 -5.302 14.751 1.00 87.19 87 ARG A C 1
ATOM 741 O O . ARG A 1 87 ? -12.391 -5.463 15.129 1.00 87.19 87 ARG A O 1
ATOM 748 N N . ALA A 1 88 ? -10.182 -5.732 15.444 1.00 88.12 88 ALA A N 1
ATOM 749 C CA . ALA A 1 88 ? -10.310 -6.452 16.706 1.00 88.12 88 ALA A CA 1
ATOM 750 C C . ALA A 1 88 ? -11.101 -5.637 17.742 1.00 88.12 88 ALA A C 1
ATOM 752 O O . ALA A 1 88 ? -11.958 -6.177 18.438 1.00 88.12 88 ALA A O 1
ATOM 753 N N . ARG A 1 89 ? -10.870 -4.318 17.816 1.00 88.00 89 ARG A N 1
ATOM 754 C CA . ARG A 1 89 ? -11.635 -3.431 18.703 1.00 88.00 89 ARG A CA 1
ATOM 755 C C . ARG A 1 89 ? -13.107 -3.327 18.294 1.00 88.00 89 ARG A C 1
ATOM 757 O O . ARG A 1 89 ? -13.970 -3.487 19.147 1.00 88.00 89 ARG A O 1
ATOM 764 N N . ARG A 1 90 ? -13.396 -3.128 17.005 1.00 86.00 90 ARG A N 1
ATOM 765 C CA . ARG A 1 90 ? -14.770 -3.088 16.469 1.00 86.00 90 ARG A CA 1
ATOM 766 C C . ARG A 1 90 ? -15.539 -4.375 16.772 1.00 86.00 90 ARG A C 1
ATOM 768 O O . ARG A 1 90 ? -16.689 -4.299 17.191 1.00 86.00 90 ARG A O 1
ATOM 775 N N . LEU A 1 91 ? -14.888 -5.531 16.635 1.00 83.56 91 LEU A N 1
ATOM 776 C CA . LEU A 1 91 ? -15.470 -6.832 16.971 1.00 83.56 91 LEU A CA 1
ATOM 777 C C . LEU A 1 91 ? -15.813 -6.946 18.462 1.00 83.56 91 LEU A C 1
ATOM 779 O O . LEU A 1 91 ? -16.905 -7.401 18.799 1.00 83.56 91 LEU A O 1
ATOM 783 N N . LEU A 1 92 ? -14.925 -6.494 19.356 1.00 82.06 92 LEU A N 1
ATOM 784 C CA . LEU A 1 92 ? -15.206 -6.439 20.799 1.00 82.06 92 LEU A CA 1
ATOM 785 C C . LEU A 1 92 ? -16.376 -5.500 21.132 1.00 82.06 92 LEU A C 1
ATOM 787 O O . LEU A 1 92 ? -17.144 -5.786 22.049 1.00 82.06 92 LEU A O 1
ATOM 791 N N . ASP A 1 93 ? -16.538 -4.425 20.361 1.00 83.62 93 ASP A N 1
ATOM 792 C CA . ASP A 1 93 ? -17.626 -3.451 20.496 1.00 83.62 93 ASP A CA 1
ATOM 793 C C . ASP A 1 93 ? -18.934 -3.901 19.798 1.00 83.62 93 ASP A C 1
ATOM 795 O O . ASP A 1 93 ? -19.930 -3.173 19.807 1.00 83.62 93 ASP A O 1
ATOM 799 N N . GLY A 1 94 ? -18.961 -5.101 19.201 1.00 75.62 94 GLY A N 1
ATOM 800 C CA . GLY A 1 94 ? -20.134 -5.677 18.533 1.00 75.62 94 GLY A CA 1
ATOM 801 C C . GLY A 1 94 ? -20.439 -5.093 17.147 1.00 75.62 94 GLY A C 1
ATOM 802 O O . GLY A 1 94 ? -21.557 -5.241 16.653 1.00 75.62 94 GLY A O 1
ATOM 803 N N . GLN A 1 95 ? -19.474 -4.420 16.518 1.00 69.81 95 GLN A N 1
ATOM 804 C CA . GLN A 1 95 ? -19.584 -3.886 15.159 1.00 69.81 95 GLN A CA 1
ATOM 805 C C . GLN A 1 95 ? -19.075 -4.914 14.136 1.00 69.81 95 GLN A C 1
ATOM 807 O O . GLN A 1 95 ? -18.010 -5.501 14.320 1.00 69.81 95 GLN A O 1
ATOM 812 N N . ALA A 1 96 ? -19.819 -5.123 13.043 1.00 61.28 96 ALA A N 1
ATOM 813 C CA . ALA A 1 96 ? -19.386 -5.995 11.950 1.00 61.28 96 ALA A CA 1
ATOM 814 C C . ALA A 1 96 ? -18.216 -5.359 11.175 1.00 61.28 96 ALA A C 1
ATOM 816 O O . ALA A 1 96 ? -18.285 -4.191 10.788 1.00 61.28 96 ALA A O 1
ATOM 817 N N . SER A 1 97 ? -17.150 -6.124 10.939 1.00 56.19 97 SER A N 1
ATOM 818 C CA . SER A 1 97 ? -16.068 -5.764 10.020 1.00 56.19 97 SER A CA 1
ATOM 819 C C . SER A 1 97 ? -16.572 -5.841 8.575 1.00 56.19 97 SER A C 1
ATOM 821 O O . SER A 1 97 ? -17.256 -6.787 8.196 1.00 56.19 97 SER A O 1
ATOM 823 N N . THR A 1 98 ? -16.252 -4.835 7.763 1.00 58.41 98 THR A N 1
ATOM 824 C CA . THR A 1 98 ? -16.522 -4.840 6.319 1.00 58.41 98 THR A CA 1
ATOM 825 C C . THR A 1 98 ? -15.193 -4.674 5.597 1.00 58.41 98 THR A C 1
ATOM 827 O O . THR A 1 98 ? -14.470 -3.756 5.954 1.00 58.41 98 THR A O 1
ATOM 830 N N . THR A 1 99 ? -14.866 -5.598 4.683 1.00 55.09 99 THR A N 1
ATOM 831 C CA . THR A 1 99 ? -14.154 -5.430 3.388 1.00 55.09 99 THR A CA 1
ATOM 832 C C . THR A 1 99 ? -13.425 -6.718 2.960 1.00 55.09 99 THR A C 1
ATOM 834 O O . THR A 1 99 ? -12.954 -7.482 3.802 1.00 55.09 99 THR A O 1
ATOM 837 N N . GLY A 1 100 ? -13.362 -6.946 1.637 1.00 53.41 100 GLY A N 1
ATOM 838 C CA . GLY A 1 100 ? -12.929 -8.193 0.981 1.00 53.41 100 GLY A CA 1
ATOM 839 C C . GLY A 1 100 ? -11.415 -8.423 0.849 1.00 53.41 100 GLY A C 1
ATOM 840 O O . GLY A 1 100 ? -11.018 -9.533 0.506 1.00 53.41 100 GLY A O 1
ATOM 841 N N . TYR A 1 101 ? -10.554 -7.449 1.183 1.00 56.00 101 TYR A N 1
ATOM 842 C CA . TYR A 1 101 ? -9.093 -7.657 1.291 1.00 56.00 101 TYR A CA 1
ATOM 843 C C . TYR A 1 101 ? -8.743 -8.865 2.167 1.00 56.00 101 TYR A C 1
ATOM 845 O O . TYR A 1 101 ? -7.816 -9.634 1.903 1.00 56.00 101 TYR A O 1
ATOM 853 N N . PHE A 1 102 ? -9.523 -9.032 3.232 1.00 57.12 102 PHE A N 1
ATOM 854 C CA . PHE A 1 102 ? -9.293 -10.054 4.233 1.00 57.12 102 PHE A CA 1
ATOM 855 C C . PHE A 1 102 ? -9.861 -11.403 3.857 1.00 57.12 102 PHE A C 1
ATOM 857 O O . PHE A 1 102 ? -9.375 -12.376 4.406 1.00 57.12 102 PHE A O 1
ATOM 864 N N . ASP A 1 103 ? -10.738 -11.494 2.857 1.00 58.72 103 ASP A N 1
ATOM 865 C CA . ASP A 1 103 ? -11.094 -12.797 2.300 1.00 58.72 103 ASP A CA 1
ATOM 866 C C . ASP A 1 103 ? -9.841 -13.458 1.702 1.00 58.72 103 ASP A C 1
ATOM 868 O O . ASP A 1 103 ? -9.640 -14.654 1.866 1.00 58.72 103 ASP A O 1
ATOM 872 N N . ASN A 1 104 ? -8.936 -12.685 1.084 1.00 54.50 104 ASN A N 1
ATOM 873 C CA . ASN A 1 104 ? -7.690 -13.219 0.523 1.00 54.50 104 ASN A CA 1
ATOM 874 C C . ASN A 1 104 ? -6.655 -13.585 1.598 1.00 54.50 104 ASN A C 1
ATOM 876 O O . ASN A 1 104 ? -5.972 -14.599 1.467 1.00 54.50 104 ASN A O 1
ATOM 880 N N . ILE A 1 105 ? -6.527 -12.785 2.663 1.00 61.66 105 ILE A N 1
ATOM 881 C CA . ILE A 1 105 ? -5.608 -13.096 3.771 1.00 61.66 105 ILE A CA 1
ATOM 882 C C . ILE A 1 105 ? -6.143 -14.255 4.616 1.00 61.66 105 ILE A C 1
ATOM 884 O O . ILE A 1 105 ? -5.376 -15.158 4.930 1.00 61.66 105 ILE A O 1
ATOM 888 N N . GLU A 1 106 ? -7.433 -14.265 4.954 1.00 60.47 106 GLU A N 1
ATOM 889 C CA . GLU A 1 106 ? -8.083 -15.371 5.664 1.00 60.47 106 GLU A CA 1
ATOM 890 C C . GLU A 1 106 ? -8.023 -16.647 4.833 1.00 60.47 106 GLU A C 1
ATOM 892 O O . GLU A 1 106 ? -7.656 -17.684 5.370 1.00 60.47 106 GLU A O 1
ATOM 897 N N . HIS A 1 107 ? -8.257 -16.574 3.519 1.00 57.03 107 HIS A N 1
ATOM 898 C CA . HIS A 1 107 ? -8.114 -17.735 2.646 1.00 57.03 107 HIS A CA 1
ATOM 899 C C . HIS A 1 107 ? -6.673 -18.261 2.612 1.00 57.03 107 HIS A C 1
ATOM 901 O O . HIS A 1 107 ? -6.482 -19.466 2.754 1.00 57.03 107 HIS A O 1
ATOM 907 N N . CYS A 1 108 ? -5.660 -17.391 2.495 1.00 59.47 108 CYS A N 1
ATOM 908 C CA . CYS A 1 108 ? -4.25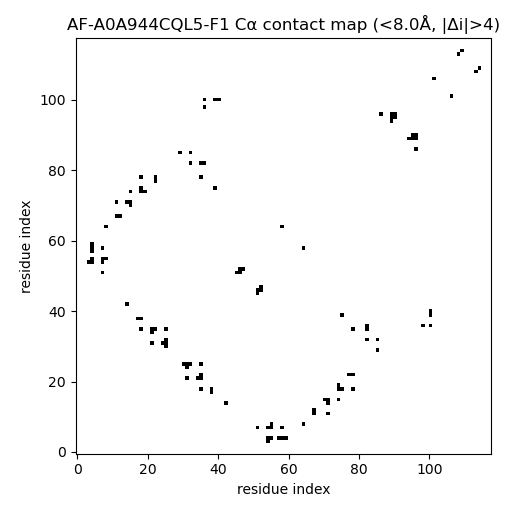7 -17.812 2.573 1.00 59.47 108 CYS A CA 1
ATOM 909 C C . CYS A 1 108 ? -3.891 -18.388 3.953 1.00 59.47 108 CYS A C 1
ATOM 911 O O . CYS A 1 108 ? -3.161 -19.373 4.030 1.00 59.47 108 CYS A O 1
ATOM 913 N N . ILE A 1 109 ? -4.406 -17.818 5.047 1.00 60.38 109 ILE A N 1
ATOM 914 C CA . ILE A 1 109 ? -4.192 -18.337 6.406 1.00 60.38 109 ILE A CA 1
ATOM 915 C C . ILE A 1 109 ? -4.898 -19.688 6.593 1.00 60.38 109 ILE A C 1
ATOM 917 O O . ILE A 1 109 ? -4.304 -20.595 7.167 1.00 60.38 109 ILE A O 1
ATOM 921 N N . ASP A 1 110 ? -6.117 -19.869 6.090 1.00 58.38 110 ASP A N 1
ATOM 922 C CA . ASP A 1 110 ? -6.848 -21.140 6.142 1.00 58.38 110 ASP A CA 1
ATOM 923 C C . ASP A 1 110 ? -6.190 -22.220 5.274 1.00 58.38 110 ASP A C 1
ATOM 925 O O . ASP A 1 110 ? -6.128 -23.384 5.675 1.00 58.38 110 ASP A O 1
ATOM 929 N N . GLU A 1 111 ? -5.644 -21.862 4.111 1.00 64.44 111 GLU A N 1
ATOM 930 C CA . GLU A 1 111 ? -4.878 -22.796 3.283 1.00 64.44 111 GLU A CA 1
ATOM 931 C C . GLU A 1 111 ? -3.585 -23.252 3.970 1.00 64.44 111 GLU A C 1
ATOM 933 O O . GLU A 1 111 ? -3.255 -24.440 3.922 1.00 64.44 111 GLU A O 1
ATOM 938 N N . GLU A 1 112 ? -2.871 -22.344 4.641 1.00 64.38 112 GLU A N 1
ATOM 939 C CA . GLU A 1 112 ? -1.601 -22.662 5.302 1.00 64.38 112 GLU A CA 1
ATOM 940 C C . GLU A 1 112 ? -1.767 -23.276 6.705 1.00 64.38 112 GLU A C 1
ATOM 942 O O . GLU A 1 112 ? -0.965 -24.123 7.106 1.00 64.38 112 GLU A O 1
ATOM 947 N N . PHE A 1 113 ? -2.805 -22.898 7.457 1.00 59.78 113 PHE A N 1
ATOM 948 C CA . PHE A 1 113 ? -2.973 -23.250 8.875 1.00 59.78 113 PHE A CA 1
ATOM 949 C C . PHE A 1 113 ? -4.303 -23.935 9.214 1.00 59.78 113 PHE A C 1
ATOM 951 O O . PHE A 1 113 ? -4.385 -24.585 10.257 1.00 59.78 113 PHE A O 1
ATOM 958 N N . GLY A 1 114 ? -5.320 -23.889 8.350 1.00 54.59 114 GLY A N 1
ATOM 959 C CA . GLY A 1 114 ? -6.603 -24.583 8.549 1.00 54.59 114 GLY A CA 1
ATOM 960 C C . GLY A 1 114 ? -6.502 -26.112 8.463 1.00 54.59 114 GLY A C 1
ATOM 961 O O . GLY A 1 114 ? -7.389 -26.830 8.923 1.00 54.59 114 GLY A O 1
ATOM 962 N N . GLN A 1 115 ? -5.387 -26.633 7.939 1.00 55.22 115 GLN A N 1
ATOM 963 C CA . GLN A 1 115 ? -5.043 -28.062 7.979 1.00 55.22 115 GLN A CA 1
ATOM 964 C C . GLN A 1 115 ? -4.282 -28.469 9.250 1.00 55.22 115 GLN A C 1
ATOM 966 O O . GLN A 1 115 ? -3.972 -29.648 9.436 1.00 55.22 115 GLN A O 1
ATOM 971 N N . CYS A 1 116 ? -3.975 -27.522 10.141 1.00 45.03 116 CYS A N 1
ATOM 972 C CA . CYS A 1 116 ? -3.308 -27.809 11.401 1.00 45.03 116 CYS A CA 1
ATOM 973 C C . CYS A 1 116 ? -4.335 -28.294 12.434 1.00 45.03 116 CYS A C 1
ATOM 975 O O . CYS A 1 116 ? -4.749 -27.574 13.339 1.00 45.03 116 CYS A O 1
ATOM 977 N N . SER A 1 117 ? -4.771 -29.542 12.286 1.00 44.09 117 SER A N 1
ATOM 978 C CA . SER A 1 117 ? -5.452 -30.258 13.360 1.00 44.09 117 SER A CA 1
ATOM 979 C C . SER A 1 117 ? -4.421 -30.656 14.421 1.00 44.09 117 SER A C 1
ATOM 981 O O . SER A 1 117 ? -3.594 -31.537 14.166 1.00 44.09 117 SER A O 1
ATOM 983 N N . ILE A 1 118 ? -4.469 -30.000 15.584 1.00 45.06 118 ILE A N 1
ATOM 984 C CA . ILE A 1 118 ? -3.881 -30.502 16.838 1.00 45.06 118 ILE A CA 1
ATOM 985 C C . ILE A 1 118 ? -4.905 -31.408 17.520 1.00 45.06 118 ILE A C 1
ATOM 987 O O . ILE A 1 118 ? -6.083 -30.991 17.605 1.00 45.06 118 ILE A O 1
#

Mean predicted aligned error: 9.15 Å

Nearest PDB structures (foldseek):
  8zx0-assembly1_B  TM=9.702E-01  e=3.209E-09  Staphylococcus aureus subsp. aureus Mu50
  7c9k-assembly2_B  TM=9.859E-01  e=9.555E-09  Staphylococcus aureus subsp. aureus Mu50
  8zx0-assembly1_A  TM=9.128E-01  e=4.797E-09  Staphylococcus aureus subsp. aureus Mu50
  7c7m-assembly1_A  TM=8.764E-01  e=3.813E-09  Staphylococcus aureus

Radius of gyration: 16.7 Å; Cα contacts (8 Å, |Δi|>4): 63; chains: 1; bounding box: 40×41×46 Å